Protein AF-A0A7T4ULA8-F1 (afdb_monomer_lite)

Secondary structure (DSSP, 8-state):
--------TTHHHHHHHHHHHT-TTTTT---GGGHHHHHHHHHHHHHHHHHHHHHHHHTT-HHHHHHHHHHHHTT-TT-HHHHHHHHHHHHHTT-HHHHHHHHHHHHHHHHHHHSS--SS-GGGT-

Structure (mmCIF, N/CA/C/O backbone):
data_AF-A0A7T4ULA8-F1
#
_entry.id   AF-A0A7T4ULA8-F1
#
loop_
_atom_site.group_PDB
_atom_site.id
_atom_site.type_symbol
_atom_site.label_atom_id
_atom_site.label_alt_id
_atom_site.label_comp_id
_atom_site.label_asym_id
_atom_site.label_entity_id
_atom_site.label_seq_id
_atom_site.pdbx_PDB_ins_code
_atom_site.Cartn_x
_atom_site.Cartn_y
_atom_site.Cartn_z
_atom_site.occupancy
_atom_site.B_iso_or_equiv
_atom_site.auth_seq_id
_atom_site.auth_comp_id
_atom_site.auth_asym_id
_atom_site.auth_atom_id
_atom_site.pdbx_PDB_model_num
ATOM 1 N N . MET A 1 1 ? -13.744 21.512 -30.722 1.00 35.97 1 MET A N 1
ATOM 2 C CA . MET A 1 1 ? -14.682 20.540 -30.125 1.00 35.97 1 MET A CA 1
ATOM 3 C C . MET A 1 1 ? -14.238 20.313 -28.686 1.00 35.97 1 MET A C 1
ATOM 5 O O . MET A 1 1 ? -13.190 19.722 -28.477 1.00 35.97 1 MET A O 1
ATOM 9 N N . LYS A 1 2 ? -14.925 20.925 -27.712 1.00 33.03 2 LYS A N 1
ATOM 10 C CA . LYS A 1 2 ? -14.598 20.800 -26.282 1.00 33.03 2 LYS A CA 1
ATOM 11 C C . LYS A 1 2 ? -15.201 19.495 -25.763 1.00 33.03 2 LYS A C 1
ATOM 13 O O . LYS A 1 2 ? -16.412 19.415 -25.607 1.00 33.03 2 LYS A O 1
ATOM 18 N N . LEU A 1 3 ? -14.361 18.496 -25.511 1.00 35.19 3 LEU A N 1
ATOM 19 C CA . LEU A 1 3 ? -14.711 17.310 -24.727 1.00 35.19 3 LEU A CA 1
ATOM 20 C C . LEU A 1 3 ? -14.350 17.590 -23.265 1.00 35.19 3 LEU A C 1
ATOM 22 O O . LEU A 1 3 ? -13.376 17.082 -22.732 1.00 35.19 3 LEU A O 1
ATOM 26 N N . THR A 1 4 ? -15.107 18.483 -22.640 1.00 46.16 4 THR A N 1
ATOM 27 C CA . THR A 1 4 ? -15.105 18.656 -21.182 1.00 46.16 4 THR A CA 1
ATOM 28 C C . THR A 1 4 ? -16.553 18.575 -20.732 1.00 46.16 4 THR A C 1
ATOM 30 O O . THR A 1 4 ? -17.158 19.574 -20.348 1.00 46.16 4 THR A O 1
ATOM 33 N N . SER A 1 5 ? -17.153 17.402 -20.912 1.00 43.00 5 SER A N 1
ATOM 34 C CA . SER A 1 5 ? -18.435 17.073 -20.300 1.00 43.00 5 SER A CA 1
ATOM 35 C C . SER A 1 5 ? -18.149 16.473 -18.934 1.00 43.00 5 SER A C 1
ATOM 37 O O . SER A 1 5 ? -17.436 15.475 -18.842 1.00 43.00 5 SER A O 1
ATOM 39 N N . SER A 1 6 ? -18.677 17.136 -17.906 1.00 48.69 6 SER A N 1
ATOM 40 C CA . SER A 1 6 ? -18.661 16.735 -16.505 1.00 48.69 6 SER A CA 1
ATOM 41 C C . SER A 1 6 ? -18.778 15.228 -16.336 1.00 48.69 6 SER A C 1
ATOM 43 O O . SER A 1 6 ? -19.806 14.633 -16.647 1.00 48.69 6 SER A O 1
ATOM 45 N N . ILE A 1 7 ? -17.711 14.640 -15.819 1.00 45.50 7 ILE A N 1
ATOM 46 C CA . ILE A 1 7 ? -17.710 13.294 -15.282 1.00 45.50 7 ILE A CA 1
ATOM 47 C C . ILE A 1 7 ? -17.998 13.446 -13.791 1.00 45.50 7 ILE A C 1
ATOM 49 O O . ILE A 1 7 ? -17.256 14.133 -13.086 1.00 45.50 7 ILE A O 1
ATOM 53 N N . ASN A 1 8 ? -19.082 12.839 -13.311 1.00 49.88 8 ASN A N 1
ATOM 54 C CA . ASN A 1 8 ? -19.262 12.629 -11.881 1.00 49.88 8 ASN A CA 1
ATOM 55 C C . ASN A 1 8 ? -18.071 11.799 -11.390 1.00 49.88 8 ASN A C 1
ATOM 57 O O . ASN A 1 8 ? -17.899 10.644 -11.771 1.00 49.88 8 ASN A O 1
ATOM 61 N N . ASN A 1 9 ? -17.215 12.432 -10.591 1.00 60.94 9 ASN A N 1
ATOM 62 C CA . ASN A 1 9 ? -15.872 11.947 -10.270 1.00 60.94 9 ASN A CA 1
ATOM 63 C C . ASN A 1 9 ? -15.869 10.613 -9.493 1.00 60.94 9 ASN A C 1
ATOM 65 O O . ASN A 1 9 ? -14.843 9.954 -9.416 1.00 60.94 9 ASN A O 1
ATOM 69 N N . THR A 1 10 ? -17.003 10.215 -8.912 1.00 53.91 10 THR A N 1
ATOM 70 C CA . THR A 1 10 ? -17.162 8.9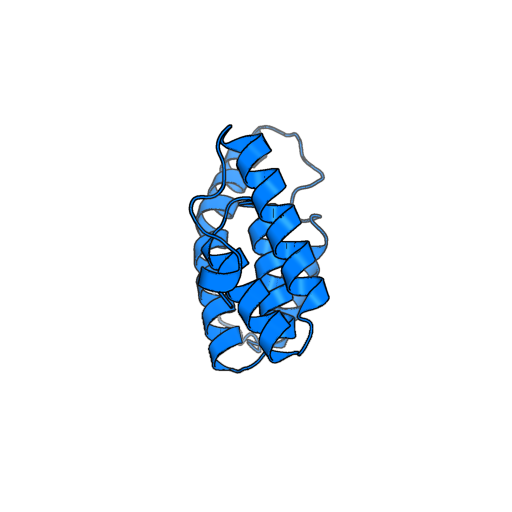99 -8.100 1.00 53.91 10 THR A CA 1
ATOM 71 C C . THR A 1 10 ? -17.625 7.782 -8.904 1.00 53.91 10 THR A C 1
ATOM 73 O O . THR A 1 10 ? -17.002 6.733 -8.795 1.00 53.91 10 THR A O 1
ATOM 76 N N . GLU A 1 11 ? -18.644 7.907 -9.765 1.00 55.12 11 GLU A N 1
ATOM 77 C CA . GLU A 1 11 ? -19.140 6.775 -10.580 1.00 55.12 11 GLU A CA 1
ATOM 78 C C . GLU A 1 11 ? -18.067 6.266 -11.553 1.00 55.12 11 GLU A C 1
ATOM 80 O O . GLU A 1 11 ? -17.834 5.063 -11.662 1.00 55.12 11 GLU A O 1
ATOM 85 N N . ASN A 1 12 ? -17.323 7.183 -12.178 1.00 62.97 12 ASN A N 1
ATOM 86 C CA . ASN A 1 12 ? -16.225 6.813 -13.070 1.00 62.97 12 ASN A CA 1
ATOM 87 C C . ASN A 1 12 ? -15.028 6.203 -12.327 1.00 62.97 12 ASN A C 1
ATOM 89 O O . ASN A 1 12 ? -14.241 5.477 -12.935 1.00 62.97 12 ASN A O 1
ATOM 93 N N . ARG A 1 13 ? -14.874 6.490 -11.029 1.00 63.44 13 ARG A N 1
ATOM 94 C CA . ARG A 1 13 ? -13.796 5.926 -10.212 1.00 63.44 13 ARG A CA 1
ATOM 95 C C . ARG A 1 13 ? -14.067 4.464 -9.893 1.00 63.44 13 ARG A C 1
ATOM 97 O O . ARG A 1 13 ? -13.182 3.631 -10.066 1.00 63.44 13 ARG A O 1
ATOM 104 N N . ASP A 1 14 ? -15.287 4.149 -9.479 1.00 65.25 14 ASP A N 1
ATOM 105 C CA . ASP A 1 14 ? -15.663 2.786 -9.112 1.00 65.25 14 ASP A CA 1
ATOM 106 C C . ASP A 1 14 ? -15.692 1.876 -10.348 1.00 65.25 14 ASP A C 1
ATOM 108 O O . ASP A 1 14 ? -15.191 0.751 -10.296 1.00 65.25 14 ASP A O 1
ATOM 112 N N . GLU A 1 15 ? -16.161 2.377 -11.499 1.00 67.12 15 GLU A N 1
ATOM 113 C CA . GLU A 1 15 ? -16.035 1.665 -12.777 1.00 67.12 15 GLU A CA 1
ATOM 114 C C . GLU A 1 15 ? -14.574 1.417 -13.165 1.00 67.12 15 GLU A C 1
ATOM 116 O O . GLU A 1 15 ? -14.234 0.306 -13.579 1.00 67.12 15 GLU A O 1
ATOM 121 N N . LEU A 1 16 ? -13.694 2.410 -12.999 1.00 67.38 16 LEU A N 1
ATOM 122 C CA . LEU A 1 16 ? -12.268 2.261 -13.284 1.00 67.38 16 LEU A CA 1
ATOM 123 C C . LEU A 1 16 ? -11.618 1.221 -12.361 1.00 67.38 16 LEU A C 1
ATOM 125 O O . LEU A 1 16 ? -10.905 0.341 -12.843 1.00 67.38 16 LEU A O 1
ATOM 129 N N . ILE A 1 17 ? -11.910 1.256 -11.059 1.00 63.09 17 ILE A N 1
ATOM 130 C CA . ILE A 1 17 ? -11.431 0.263 -10.088 1.00 63.09 17 ILE A CA 1
ATOM 131 C C . ILE A 1 17 ? -11.945 -1.133 -10.462 1.00 63.09 17 ILE A C 1
ATOM 133 O O . ILE A 1 17 ? -11.172 -2.093 -10.503 1.00 63.09 17 ILE A O 1
ATOM 137 N N . HIS A 1 18 ? -13.227 -1.267 -10.805 1.00 65.56 18 HIS A N 1
ATOM 138 C CA . HIS A 1 18 ? -13.802 -2.535 -11.253 1.00 65.56 18 HIS A CA 1
ATOM 139 C C . HIS A 1 18 ? -13.170 -3.059 -12.551 1.00 65.56 18 HIS A C 1
ATOM 141 O O . HIS A 1 18 ? -12.978 -4.271 -12.695 1.00 65.56 18 HIS A O 1
ATOM 147 N N . LEU A 1 19 ? -12.829 -2.173 -13.488 1.00 65.50 19 LEU A N 1
ATOM 148 C CA . LEU A 1 19 ? -12.162 -2.516 -14.742 1.00 65.50 19 LEU A CA 1
ATOM 149 C C . LEU A 1 19 ? -10.725 -2.998 -14.497 1.00 65.50 19 LEU A C 1
ATOM 151 O O . LEU A 1 19 ? -10.322 -4.031 -15.039 1.00 65.50 19 LEU A O 1
ATOM 155 N N . LEU A 1 20 ? -9.979 -2.285 -13.650 1.00 65.44 20 LEU A N 1
ATOM 156 C CA . LEU A 1 20 ? -8.598 -2.607 -13.296 1.00 65.44 20 LEU A CA 1
ATOM 157 C C . LEU A 1 20 ? -8.508 -3.925 -12.509 1.00 65.44 20 LEU A C 1
ATOM 159 O O . LEU A 1 20 ? -7.698 -4.782 -12.860 1.00 65.44 20 LEU A O 1
ATOM 163 N N . ARG A 1 21 ? -9.416 -4.169 -11.548 1.00 60.62 21 ARG A N 1
ATOM 164 C CA . ARG A 1 21 ? -9.497 -5.441 -10.794 1.00 60.62 21 ARG A CA 1
ATOM 165 C C . ARG A 1 21 ? -9.705 -6.668 -11.676 1.00 60.62 21 ARG A C 1
ATOM 167 O O . ARG A 1 21 ? -9.341 -7.775 -11.294 1.00 60.62 21 ARG A O 1
ATOM 174 N N . ARG A 1 22 ? -10.306 -6.508 -12.857 1.00 57.44 22 ARG A N 1
ATOM 175 C CA . ARG A 1 22 ? -10.512 -7.623 -13.789 1.00 57.44 22 ARG A CA 1
ATOM 176 C C . ARG A 1 22 ? -9.237 -8.038 -14.522 1.00 57.44 22 ARG A C 1
ATOM 178 O O . ARG A 1 22 ? -9.290 -9.049 -15.214 1.00 57.44 22 ARG A O 1
ATOM 185 N N . GLY A 1 23 ? -8.148 -7.261 -14.470 1.00 48.25 23 GLY A N 1
ATOM 186 C CA . GLY A 1 23 ? -6.908 -7.514 -15.225 1.00 48.25 23 GLY A CA 1
ATOM 187 C C . GLY A 1 23 ? -7.076 -7.492 -16.756 1.00 48.25 23 GLY A C 1
ATOM 188 O O . GLY A 1 23 ? -6.116 -7.635 -17.509 1.00 48.25 23 GLY A O 1
ATOM 189 N N . LYS A 1 24 ? -8.303 -7.286 -17.250 1.00 45.09 24 LYS A N 1
ATOM 190 C CA . LYS A 1 24 ? -8.691 -7.445 -18.657 1.00 45.09 24 LYS A CA 1
ATOM 191 C C . LYS A 1 24 ? -8.341 -6.261 -19.543 1.00 45.09 24 LYS A C 1
ATOM 193 O O . LYS A 1 24 ? -8.575 -6.343 -20.743 1.00 45.09 24 LYS A O 1
ATOM 198 N N . PHE A 1 25 ? -7.772 -5.192 -18.992 1.00 52.06 25 PHE A N 1
ATOM 199 C CA . PHE A 1 25 ? -7.339 -4.070 -19.819 1.00 52.06 25 PHE A CA 1
ATOM 200 C C . PHE A 1 25 ? -6.194 -4.474 -20.766 1.00 52.06 25 PHE A C 1
ATOM 202 O O . PHE A 1 25 ? -6.069 -3.898 -21.839 1.00 52.06 25 PHE A O 1
ATOM 209 N N . LEU A 1 26 ? -5.398 -5.499 -20.407 1.00 48.31 26 LEU A N 1
ATOM 210 C CA . LEU A 1 26 ? -4.196 -5.894 -21.162 1.00 48.31 26 LEU A CA 1
ATOM 211 C C . LEU A 1 26 ? -3.938 -7.412 -21.267 1.00 48.31 26 LEU A C 1
ATOM 213 O O . LEU A 1 26 ? -2.971 -7.820 -21.903 1.00 48.31 26 LEU A O 1
ATOM 217 N N . GLN A 1 27 ? -4.783 -8.278 -20.697 1.00 45.16 27 GLN A N 1
ATOM 218 C CA . GLN A 1 27 ? -4.562 -9.740 -20.694 1.00 45.16 27 GLN A CA 1
ATOM 219 C C . GLN A 1 27 ? -4.763 -10.451 -22.054 1.00 45.16 27 GLN A C 1
ATOM 221 O O . GLN A 1 27 ? -4.738 -11.677 -22.109 1.00 45.16 27 GLN A O 1
ATOM 226 N N . GLY A 1 28 ? -4.969 -9.724 -23.157 1.00 44.09 28 GLY A N 1
ATOM 227 C CA . GLY A 1 28 ? -5.358 -10.317 -24.444 1.00 44.09 28 GLY A CA 1
ATOM 228 C C . GLY A 1 28 ? -4.407 -10.111 -25.621 1.00 44.09 28 GLY A C 1
ATOM 229 O O . GLY A 1 28 ? -4.612 -10.734 -26.660 1.00 44.09 28 GLY A O 1
ATOM 230 N N . THR A 1 29 ? -3.390 -9.259 -25.518 1.00 48.78 29 THR A N 1
ATOM 231 C CA . THR A 1 29 ? -2.584 -8.884 -26.688 1.00 48.78 29 THR A CA 1
ATOM 232 C C . THR A 1 29 ? -1.098 -9.021 -26.402 1.00 48.78 29 THR A C 1
ATOM 234 O O . THR A 1 29 ? -0.424 -8.036 -26.130 1.00 48.78 29 THR A O 1
ATOM 237 N N . ASN A 1 30 ? -0.568 -10.238 -26.564 1.00 49.44 30 ASN A N 1
ATOM 238 C CA . ASN A 1 30 ? 0.865 -10.481 -26.804 1.00 49.44 30 ASN A CA 1
ATOM 239 C C . ASN A 1 30 ? 1.261 -9.985 -28.211 1.00 49.44 30 ASN A C 1
ATOM 241 O O . ASN A 1 30 ? 1.840 -10.721 -29.008 1.00 49.44 30 ASN A O 1
ATOM 245 N N . GLN A 1 31 ? 0.844 -8.772 -28.572 1.00 54.75 31 GLN A N 1
ATOM 246 C CA . GLN A 1 31 ? 1.212 -8.146 -29.829 1.00 54.75 31 GLN A CA 1
ATOM 247 C C . GLN A 1 31 ? 2.228 -7.047 -29.512 1.00 54.75 31 GLN A C 1
ATOM 249 O O . GLN A 1 31 ? 1.853 -6.082 -28.845 1.00 54.75 31 GLN A O 1
ATOM 254 N N . PRO A 1 32 ? 3.464 -7.143 -30.035 1.00 58.44 32 PRO A N 1
ATOM 255 C CA . PRO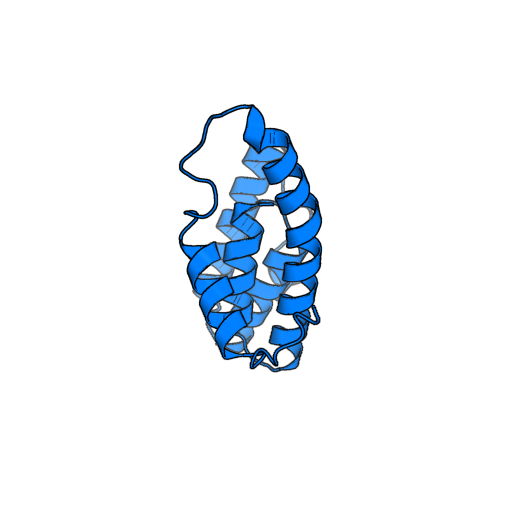 A 1 32 ? 4.544 -6.197 -29.742 1.00 58.44 32 PRO A CA 1
ATOM 256 C C . PRO A 1 32 ? 4.205 -4.722 -29.995 1.00 58.44 32 PRO A C 1
ATOM 258 O O . PRO A 1 32 ? 4.819 -3.823 -29.434 1.00 58.44 32 PRO A O 1
ATOM 261 N N . ILE A 1 33 ? 3.202 -4.456 -30.837 1.00 54.03 33 ILE A N 1
ATOM 262 C CA . ILE A 1 33 ? 2.710 -3.107 -31.134 1.00 54.03 33 ILE A CA 1
ATOM 263 C C . ILE A 1 33 ? 2.070 -2.404 -29.927 1.00 54.03 33 ILE A C 1
ATOM 265 O O . ILE A 1 33 ? 2.008 -1.179 -29.911 1.00 54.03 33 ILE A O 1
ATOM 269 N N . PHE A 1 34 ? 1.613 -3.151 -28.918 1.00 56.22 34 PHE A N 1
ATOM 270 C CA . PHE A 1 34 ? 1.028 -2.583 -27.702 1.00 56.22 34 PHE A CA 1
ATOM 271 C C . PHE A 1 34 ? 2.008 -2.521 -26.531 1.00 56.22 34 PHE A C 1
ATOM 273 O O . PHE A 1 34 ? 1.663 -1.928 -25.511 1.00 56.22 34 PHE A O 1
ATOM 280 N N . ASP A 1 35 ? 3.218 -3.072 -26.662 1.00 59.00 35 ASP A N 1
ATOM 281 C CA . ASP A 1 35 ? 4.195 -3.119 -25.569 1.00 59.00 35 ASP A CA 1
ATOM 282 C C . ASP A 1 35 ? 4.608 -1.710 -25.123 1.00 59.00 35 ASP A C 1
ATOM 284 O O . ASP A 1 35 ? 4.678 -1.439 -23.927 1.00 59.00 35 ASP A O 1
ATOM 288 N N . SER A 1 36 ? 4.793 -0.773 -26.062 1.00 62.19 36 SER A N 1
ATOM 289 C CA . SER A 1 36 ? 5.107 0.624 -25.729 1.00 62.19 36 SER A CA 1
ATOM 290 C C . SER A 1 36 ? 3.938 1.329 -25.040 1.00 62.19 36 SER A C 1
ATOM 292 O O . SER A 1 36 ? 4.136 2.037 -24.062 1.00 62.19 36 SER A O 1
ATOM 294 N N . THR A 1 37 ? 2.704 1.095 -25.495 1.00 60.03 37 THR A N 1
ATOM 295 C CA . THR A 1 37 ? 1.501 1.682 -24.883 1.00 60.03 37 THR A CA 1
ATOM 296 C C . THR A 1 37 ? 1.221 1.097 -23.500 1.00 60.03 37 THR A C 1
ATOM 298 O O . THR A 1 37 ? 0.781 1.817 -22.608 1.00 60.03 37 THR A O 1
ATOM 301 N N . LYS A 1 38 ? 1.498 -0.194 -23.303 1.00 64.19 38 LYS A N 1
ATOM 302 C CA . LYS A 1 38 ? 1.417 -0.869 -22.009 1.00 64.19 38 LYS A CA 1
ATOM 303 C C . LYS A 1 38 ? 2.464 -0.322 -21.042 1.00 64.19 38 LYS A C 1
ATOM 305 O O . LYS A 1 38 ? 2.096 0.067 -19.942 1.00 64.19 38 LYS A O 1
ATOM 310 N N . ALA A 1 39 ? 3.716 -0.199 -21.479 1.00 66.88 39 ALA A N 1
ATOM 311 C CA . ALA A 1 39 ? 4.782 0.390 -20.675 1.00 66.88 39 ALA A CA 1
ATOM 312 C C . ALA A 1 39 ? 4.490 1.858 -20.309 1.00 66.88 39 ALA A C 1
ATOM 314 O O . ALA A 1 39 ? 4.695 2.266 -19.166 1.00 66.88 39 ALA A O 1
ATOM 315 N N . ASP A 1 40 ? 3.957 2.648 -21.246 1.00 68.06 40 ASP A N 1
ATOM 316 C CA . ASP A 1 40 ? 3.541 4.028 -20.983 1.00 68.06 40 ASP A CA 1
ATOM 317 C C . ASP A 1 40 ? 2.365 4.090 -19.999 1.00 68.06 40 ASP A C 1
ATOM 319 O O . ASP A 1 40 ? 2.340 4.951 -19.119 1.00 68.06 40 ASP A O 1
ATOM 323 N N . LEU A 1 41 ? 1.393 3.180 -20.108 1.00 69.00 41 LEU A N 1
ATOM 324 C CA . LEU A 1 41 ? 0.277 3.101 -19.169 1.00 69.00 41 LEU A CA 1
ATOM 325 C C . LEU A 1 41 ? 0.761 2.714 -17.769 1.00 69.00 41 LEU A C 1
ATOM 327 O O . LEU A 1 41 ? 0.437 3.411 -16.815 1.00 69.00 41 LEU A O 1
ATOM 331 N N . GLU A 1 42 ? 1.567 1.660 -17.650 1.00 68.12 42 GLU A N 1
ATOM 332 C CA . GLU A 1 42 ? 2.143 1.179 -16.387 1.00 68.12 42 GLU A CA 1
ATOM 333 C C . GLU A 1 42 ? 2.965 2.275 -15.695 1.00 68.12 42 GLU A C 1
ATOM 335 O O . GLU A 1 42 ? 2.782 2.543 -14.507 1.00 68.12 42 GLU A O 1
ATOM 340 N N . LYS A 1 43 ? 3.789 3.002 -16.459 1.00 72.19 43 LYS A N 1
ATOM 341 C CA . LYS A 1 43 ? 4.602 4.112 -15.947 1.00 72.19 43 LYS A CA 1
ATOM 342 C C . LYS A 1 43 ? 3.767 5.271 -15.396 1.00 72.19 43 LYS A C 1
ATOM 344 O O . LYS A 1 43 ? 4.187 5.927 -14.445 1.00 72.19 43 LYS A O 1
ATOM 349 N N . ASN A 1 44 ? 2.614 5.553 -16.000 1.00 77.50 44 ASN A N 1
ATOM 350 C CA . ASN A 1 44 ? 1.788 6.703 -15.631 1.00 77.50 44 ASN A CA 1
ATOM 351 C C . ASN A 1 44 ? 0.681 6.357 -14.625 1.00 77.50 44 ASN A C 1
ATOM 353 O O . ASN A 1 44 ? 0.252 7.236 -13.877 1.00 77.50 44 ASN A O 1
ATOM 357 N N . ILE A 1 45 ? 0.208 5.108 -14.587 1.00 81.75 45 ILE A N 1
ATOM 358 C CA . ILE A 1 45 ? -0.949 4.726 -13.772 1.00 81.75 45 ILE A CA 1
ATOM 359 C C . ILE A 1 45 ? -0.582 4.496 -12.309 1.00 81.75 45 ILE A C 1
ATOM 361 O O . ILE A 1 45 ? -1.336 4.916 -11.435 1.00 81.75 45 ILE A O 1
ATOM 365 N N . THR A 1 46 ? 0.590 3.923 -12.016 1.00 84.38 46 THR A N 1
ATOM 366 C CA . THR A 1 46 ? 1.010 3.654 -10.633 1.00 84.38 46 THR A CA 1
ATOM 367 C C . THR A 1 46 ? 1.082 4.931 -9.782 1.00 84.38 46 THR A C 1
ATOM 369 O O . THR A 1 46 ? 0.462 4.947 -8.720 1.00 84.38 46 THR A O 1
ATOM 372 N N . PRO A 1 47 ? 1.704 6.049 -10.221 1.00 89.06 47 PRO A N 1
ATOM 373 C CA . PRO A 1 47 ? 1.697 7.296 -9.443 1.00 89.06 47 PRO A CA 1
ATOM 374 C C . PRO A 1 47 ? 0.291 7.864 -9.180 1.00 89.06 47 PRO A C 1
ATOM 376 O O . PRO A 1 47 ? 0.033 8.432 -8.115 1.00 89.06 47 PRO A O 1
ATOM 379 N N . LEU A 1 48 ? -0.631 7.701 -10.135 1.00 89.88 48 LEU A N 1
ATOM 380 C CA . LEU A 1 48 ? -2.021 8.142 -9.989 1.00 89.88 48 LEU A CA 1
ATOM 381 C C . LEU A 1 48 ? -2.772 7.280 -8.969 1.00 89.88 48 LEU A C 1
ATOM 383 O O . LEU A 1 48 ? -3.438 7.818 -8.088 1.00 89.88 48 LEU A O 1
ATOM 387 N N . LEU A 1 49 ? -2.614 5.957 -9.042 1.00 92.06 49 LEU A N 1
ATOM 388 C CA . LEU A 1 49 ? -3.205 5.021 -8.085 1.00 92.06 49 LEU A CA 1
ATOM 389 C C . LEU A 1 49 ? -2.657 5.236 -6.670 1.00 92.06 49 LEU A C 1
ATOM 391 O O . LEU A 1 49 ? -3.420 5.201 -5.708 1.00 92.06 49 LEU A O 1
ATOM 395 N N . ILE A 1 50 ? -1.359 5.531 -6.548 1.00 94.00 50 ILE A N 1
ATOM 396 C CA . ILE A 1 50 ? -0.726 5.888 -5.273 1.00 94.00 50 ILE A CA 1
ATOM 397 C C . ILE A 1 50 ? -1.322 7.184 -4.706 1.00 94.00 50 ILE A 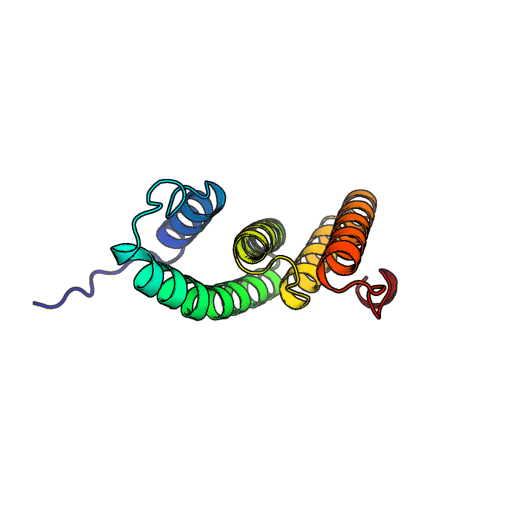C 1
ATOM 399 O O . ILE A 1 50 ? -1.593 7.283 -3.514 1.00 94.00 50 ILE A O 1
ATOM 403 N N . THR A 1 51 ? -1.593 8.179 -5.549 1.00 95.62 51 THR A N 1
ATOM 404 C CA . THR A 1 51 ? -2.269 9.401 -5.092 1.00 95.62 51 THR A CA 1
ATOM 405 C C . THR A 1 51 ? -3.690 9.100 -4.600 1.00 95.62 51 THR A C 1
ATOM 407 O O . THR A 1 51 ? -4.096 9.595 -3.549 1.00 95.62 51 THR A O 1
ATOM 410 N N . GLU A 1 52 ? -4.439 8.263 -5.321 1.00 95.56 52 GLU A N 1
ATOM 411 C CA . GLU A 1 52 ? -5.816 7.919 -4.954 1.00 95.56 52 GLU A CA 1
ATOM 412 C C . GLU A 1 52 ? -5.888 7.096 -3.659 1.00 95.56 52 GLU A C 1
ATOM 414 O O . GLU A 1 52 ? -6.767 7.346 -2.834 1.00 95.56 52 GLU A O 1
ATOM 419 N N . ILE A 1 53 ? -4.955 6.165 -3.417 1.00 97.69 53 ILE A N 1
ATOM 420 C CA . ILE A 1 53 ? -4.951 5.385 -2.169 1.00 97.69 53 ILE A CA 1
ATOM 421 C C . ILE A 1 53 ? -4.694 6.276 -0.945 1.00 97.69 53 ILE A C 1
ATOM 423 O O . ILE A 1 53 ? -5.368 6.104 0.070 1.00 97.69 53 ILE A O 1
ATOM 427 N N . TYR A 1 54 ? -3.818 7.286 -1.038 1.00 97.56 54 TYR A N 1
ATOM 428 C CA . TYR A 1 54 ? -3.643 8.263 0.046 1.00 97.56 54 TYR A CA 1
ATOM 429 C C . TYR A 1 54 ? -4.922 9.070 0.297 1.00 97.56 54 TYR A C 1
ATOM 431 O O . TYR A 1 54 ? -5.358 9.182 1.442 1.00 97.56 54 TYR A O 1
ATOM 439 N N . GLN A 1 55 ? -5.580 9.563 -0.757 1.00 97.50 55 GLN A N 1
ATOM 440 C CA . GLN A 1 55 ? -6.850 10.287 -0.618 1.00 97.50 55 GLN A CA 1
ATOM 441 C C . GLN A 1 55 ? -7.964 9.413 -0.030 1.00 97.50 55 GLN A C 1
ATOM 443 O O . GLN A 1 55 ? -8.799 9.888 0.741 1.00 97.50 55 GLN A O 1
ATOM 448 N N . SER A 1 56 ? -8.000 8.135 -0.400 1.00 97.25 56 SER A N 1
ATOM 449 C CA . SER A 1 56 ? -8.934 7.154 0.143 1.00 97.25 56 SER A CA 1
ATOM 450 C C . SER A 1 56 ? -8.708 6.941 1.643 1.00 97.25 56 SER A C 1
ATOM 452 O O . SER A 1 56 ? -9.659 6.963 2.429 1.00 97.25 56 SER A O 1
ATOM 454 N N . MET A 1 57 ? -7.444 6.828 2.064 1.00 98.00 57 MET A N 1
ATOM 455 C CA . MET A 1 57 ? -7.068 6.729 3.475 1.00 98.00 57 MET A CA 1
ATOM 456 C C . MET A 1 57 ? -7.458 7.976 4.277 1.00 98.00 57 MET A C 1
ATOM 458 O O . MET A 1 57 ? -8.032 7.835 5.356 1.00 98.00 57 MET A O 1
ATOM 462 N N . GLU A 1 58 ? -7.223 9.180 3.747 1.00 98.00 58 GLU A N 1
ATOM 463 C CA . GLU A 1 58 ? -7.638 10.446 4.377 1.00 98.00 58 GLU A CA 1
ATOM 464 C C . GLU A 1 58 ? -9.158 10.543 4.563 1.00 98.00 58 GLU A C 1
ATOM 466 O O . GLU A 1 58 ? -9.638 11.094 5.552 1.00 98.00 58 GLU A O 1
ATOM 471 N N . LYS A 1 59 ? -9.930 9.976 3.630 1.00 97.75 59 LYS A N 1
ATOM 472 C CA . LYS A 1 59 ? -11.399 9.923 3.687 1.00 97.75 59 LYS A CA 1
ATOM 473 C C . LYS A 1 59 ? -11.933 8.767 4.540 1.00 97.75 59 LYS A C 1
ATOM 475 O O . LYS A 1 59 ? -13.148 8.589 4.604 1.00 97.75 59 LYS A O 1
ATOM 480 N N . HIS A 1 60 ? -11.063 7.973 5.168 1.00 97.75 60 HIS A N 1
ATOM 481 C CA . HIS A 1 60 ? -11.420 6.747 5.891 1.00 97.75 60 HIS A CA 1
ATOM 482 C C . HIS A 1 60 ? -12.153 5.700 5.026 1.00 97.75 60 HIS A C 1
ATOM 484 O O . HIS A 1 60 ? -12.864 4.836 5.543 1.00 97.75 60 HIS A O 1
ATOM 490 N N . ALA A 1 61 ? -11.969 5.742 3.704 1.00 97.81 61 ALA A N 1
ATOM 491 C CA . ALA A 1 61 ? -12.537 4.788 2.756 1.00 97.81 61 ALA A CA 1
ATOM 492 C C . ALA A 1 61 ? -11.668 3.515 2.686 1.00 97.81 61 ALA A C 1
ATOM 494 O O . ALA A 1 61 ? -11.093 3.164 1.663 1.00 97.81 61 ALA A O 1
ATOM 495 N N . TYR A 1 62 ? -11.535 2.810 3.810 1.00 98.31 62 TYR A N 1
ATOM 496 C CA . TYR A 1 62 ? -10.545 1.736 3.969 1.00 98.31 62 TYR A CA 1
ATOM 497 C C . TYR A 1 62 ? -10.706 0.569 2.986 1.00 98.31 62 TYR A C 1
ATOM 499 O O . TYR A 1 62 ? -9.710 0.042 2.498 1.00 98.31 62 TYR A O 1
ATOM 507 N N . ASN A 1 63 ? -11.942 0.188 2.650 1.00 97.56 63 ASN A N 1
ATOM 508 C CA . ASN A 1 63 ? -12.186 -0.855 1.647 1.00 97.56 63 ASN A CA 1
ATOM 509 C C . ASN A 1 63 ? -11.685 -0.443 0.254 1.00 97.56 63 ASN A C 1
ATOM 511 O O . ASN A 1 63 ? -11.123 -1.272 -0.462 1.00 97.56 63 ASN A O 1
ATOM 515 N N . ASP A 1 64 ? -11.844 0.832 -0.107 1.00 95.94 64 ASP A N 1
ATOM 516 C CA . ASP A 1 64 ? -11.345 1.367 -1.374 1.00 95.94 64 ASP A CA 1
ATOM 517 C C . ASP A 1 64 ? -9.815 1.392 -1.367 1.00 95.94 64 ASP A C 1
ATOM 519 O O . ASP A 1 64 ? -9.192 1.016 -2.356 1.00 95.94 64 ASP A O 1
ATOM 523 N N . SER A 1 65 ? -9.199 1.749 -0.234 1.00 98.31 65 SER A N 1
ATOM 524 C CA . SER A 1 65 ? -7.741 1.732 -0.088 1.00 98.31 65 SER A CA 1
ATOM 525 C C . SER A 1 65 ? -7.162 0.330 -0.294 1.00 98.31 65 SER A C 1
ATOM 527 O O . SER A 1 65 ? -6.183 0.175 -1.018 1.00 98.31 65 SER A O 1
ATOM 529 N N . ILE A 1 66 ? -7.796 -0.699 0.280 1.00 98.31 66 ILE A N 1
ATOM 530 C CA . ILE A 1 66 ? -7.405 -2.101 0.065 1.00 98.31 66 ILE A CA 1
ATOM 531 C C . ILE A 1 66 ? -7.546 -2.468 -1.418 1.00 98.31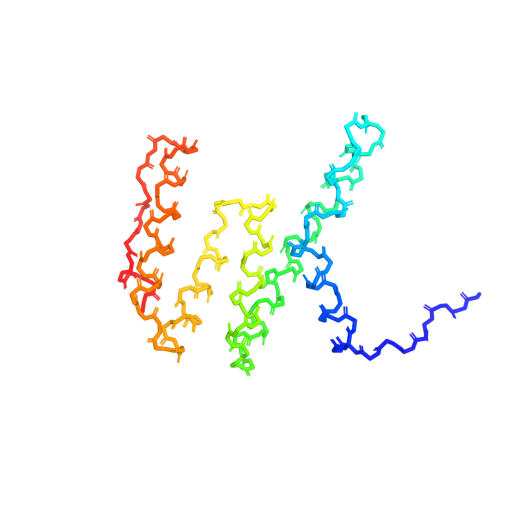 66 ILE A C 1
ATOM 533 O O . ILE A 1 66 ? -6.613 -3.001 -2.012 1.00 98.31 66 ILE A O 1
ATOM 537 N N . ALA A 1 67 ? -8.675 -2.133 -2.051 1.00 95.81 67 ALA A N 1
ATOM 538 C CA . ALA A 1 67 ? -8.897 -2.438 -3.465 1.00 95.81 67 ALA A CA 1
ATOM 539 C C . ALA A 1 67 ? -7.894 -1.731 -4.396 1.00 95.81 67 ALA A C 1
ATOM 541 O O . ALA A 1 67 ? -7.464 -2.309 -5.394 1.00 95.81 67 ALA A O 1
ATOM 542 N N . LEU A 1 68 ? -7.505 -0.494 -4.081 1.00 95.56 68 LEU A N 1
ATOM 543 C CA . LEU A 1 68 ? -6.493 0.253 -4.829 1.00 95.56 68 LEU A CA 1
ATOM 544 C C . LEU A 1 68 ? -5.100 -0.364 -4.668 1.00 95.56 68 LEU A C 1
ATOM 546 O O . LEU A 1 68 ? -4.386 -0.476 -5.662 1.00 95.56 68 LEU A O 1
ATOM 550 N N . ALA A 1 69 ? -4.735 -0.816 -3.463 1.00 97.38 69 ALA A N 1
ATOM 551 C CA . ALA A 1 69 ? -3.483 -1.540 -3.240 1.00 97.38 69 ALA A CA 1
ATOM 552 C C . ALA A 1 69 ? -3.434 -2.837 -4.062 1.00 97.38 69 ALA A C 1
ATOM 554 O O . ALA A 1 69 ? -2.462 -3.067 -4.777 1.00 97.38 69 ALA A O 1
ATOM 555 N N . GLU A 1 70 ? -4.518 -3.625 -4.053 1.00 95.12 70 GLU A N 1
ATOM 556 C CA . GLU A 1 70 ? -4.643 -4.840 -4.873 1.00 95.12 70 GLU A CA 1
ATOM 557 C C . GLU A 1 70 ? -4.429 -4.555 -6.366 1.00 95.12 70 GLU A C 1
ATOM 559 O O . GLU A 1 70 ? -3.797 -5.349 -7.058 1.00 95.12 70 GLU A O 1
ATOM 564 N N . VAL A 1 71 ? -4.927 -3.419 -6.866 1.00 90.81 71 VAL A N 1
ATOM 565 C CA . VAL A 1 71 ? -4.710 -2.996 -8.255 1.00 90.81 71 VAL A CA 1
ATOM 566 C C . VAL A 1 71 ? -3.259 -2.584 -8.501 1.00 90.81 71 VAL A C 1
ATOM 568 O O . VAL A 1 71 ? -2.708 -2.955 -9.534 1.00 90.81 71 VAL A O 1
ATOM 571 N N . ILE A 1 72 ? -2.626 -1.851 -7.581 1.00 93.38 72 ILE A N 1
ATOM 572 C CA . ILE A 1 72 ? -1.215 -1.454 -7.711 1.00 93.38 72 ILE A CA 1
ATOM 573 C C . ILE A 1 72 ? -0.318 -2.693 -7.805 1.00 93.38 72 ILE A C 1
ATOM 575 O O . ILE A 1 72 ? 0.547 -2.736 -8.677 1.00 93.38 72 ILE A O 1
ATOM 579 N N . PHE A 1 73 ? -0.579 -3.734 -7.009 1.00 92.50 73 PHE A N 1
ATOM 580 C CA . PHE A 1 73 ? 0.195 -4.980 -7.049 1.00 92.50 73 PHE A CA 1
ATOM 581 C C . PHE A 1 73 ? 0.108 -5.739 -8.382 1.00 92.50 73 PHE A C 1
ATOM 583 O O . PHE A 1 73 ? 0.991 -6.541 -8.677 1.00 92.50 73 PHE A O 1
ATOM 590 N N . LEU A 1 74 ? -0.907 -5.482 -9.219 1.00 86.81 74 LEU A N 1
ATOM 591 C CA . LEU A 1 74 ? -0.966 -6.043 -10.577 1.00 86.81 74 LEU A CA 1
ATOM 592 C C . LEU A 1 74 ? 0.107 -5.456 -11.505 1.00 86.81 74 LEU A C 1
ATOM 594 O O . LEU A 1 74 ? 0.439 -6.080 -12.513 1.00 86.81 74 LEU A O 1
ATOM 598 N N . PHE A 1 75 ? 0.606 -4.260 -11.191 1.00 85.12 75 PHE A N 1
ATOM 599 C CA . PHE A 1 75 ? 1.596 -3.530 -11.985 1.00 85.12 75 PHE A CA 1
ATOM 600 C C . PHE A 1 75 ? 2.972 -3.506 -11.315 1.00 85.12 75 PHE A C 1
ATOM 602 O O . PHE A 1 75 ? 3.988 -3.627 -11.991 1.00 85.12 75 PHE A O 1
ATOM 609 N N . ASP A 1 76 ? 2.998 -3.359 -9.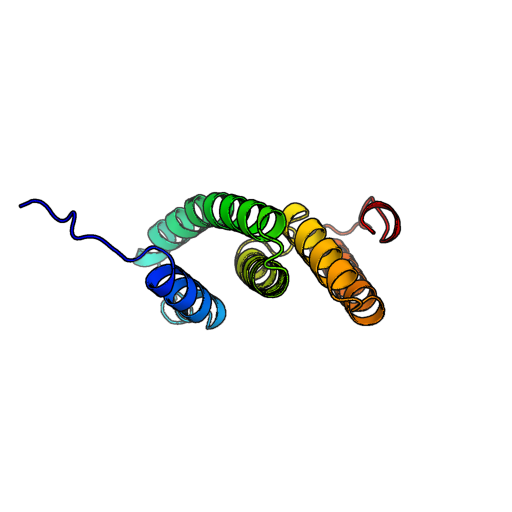992 1.00 88.81 76 ASP A N 1
ATOM 610 C CA . ASP A 1 76 ? 4.201 -3.304 -9.170 1.00 88.81 76 ASP A CA 1
ATOM 611 C C . ASP A 1 76 ? 4.001 -4.174 -7.913 1.00 88.81 76 ASP A C 1
ATOM 613 O O . ASP A 1 76 ? 3.497 -3.691 -6.892 1.00 88.81 76 ASP A O 1
ATOM 617 N N . PRO A 1 77 ? 4.341 -5.476 -7.974 1.00 91.75 77 PRO A N 1
ATOM 618 C CA . PRO A 1 77 ? 4.104 -6.416 -6.878 1.00 91.75 77 PRO A CA 1
ATOM 619 C C . PRO A 1 77 ? 4.950 -6.122 -5.632 1.00 91.75 77 PRO A C 1
ATOM 621 O O . PRO A 1 77 ? 4.619 -6.610 -4.556 1.00 91.75 77 PRO A O 1
ATOM 624 N N . LEU A 1 78 ? 6.013 -5.318 -5.758 1.00 95.38 78 LEU A N 1
ATOM 625 C CA . LEU A 1 78 ? 6.899 -4.935 -4.656 1.00 95.38 78 LEU A CA 1
ATOM 626 C C . LEU A 1 78 ? 6.640 -3.508 -4.156 1.00 95.38 78 LEU A C 1
ATOM 628 O O . LEU A 1 78 ? 7.482 -2.922 -3.477 1.00 95.38 78 LEU A O 1
ATOM 632 N N . ASN A 1 79 ? 5.475 -2.933 -4.464 1.00 95.38 79 ASN A N 1
ATOM 633 C CA . ASN A 1 79 ? 5.167 -1.569 -4.065 1.00 95.38 79 ASN A CA 1
ATOM 634 C C . ASN A 1 79 ? 4.928 -1.439 -2.547 1.00 95.38 79 ASN A C 1
ATOM 636 O O . ASN A 1 79 ? 3.840 -1.721 -2.038 1.00 95.38 79 ASN A O 1
ATOM 640 N N . GLU A 1 80 ? 5.928 -0.945 -1.818 1.00 96.62 80 GLU A N 1
ATOM 641 C CA . GLU A 1 80 ? 5.862 -0.783 -0.358 1.00 96.62 80 GLU A CA 1
ATOM 642 C C . GLU A 1 80 ? 4.785 0.218 0.090 1.00 96.62 80 GLU A C 1
ATOM 644 O O . GLU A 1 80 ? 4.130 0.013 1.111 1.00 96.62 80 GLU A O 1
ATOM 649 N N . ASN A 1 81 ? 4.533 1.278 -0.687 1.00 96.44 81 ASN A N 1
ATOM 650 C CA . ASN A 1 81 ? 3.487 2.252 -0.358 1.00 96.44 81 ASN A CA 1
ATOM 651 C C . ASN A 1 81 ? 2.094 1.607 -0.396 1.00 96.44 81 ASN A C 1
ATOM 653 O O . ASN A 1 81 ? 1.285 1.843 0.504 1.00 96.44 81 ASN A O 1
ATOM 657 N N . ALA A 1 82 ? 1.822 0.772 -1.404 1.00 97.44 82 ALA A N 1
ATOM 658 C CA . ALA A 1 82 ? 0.576 0.016 -1.495 1.00 97.44 82 ALA A CA 1
ATOM 659 C C . ALA A 1 82 ? 0.418 -0.943 -0.307 1.00 97.44 82 ALA A C 1
ATOM 661 O O . ALA A 1 82 ? -0.641 -0.947 0.323 1.00 97.44 82 ALA A O 1
ATOM 662 N N . LEU A 1 83 ? 1.484 -1.665 0.066 1.00 98.50 83 LEU A N 1
ATOM 663 C CA . LEU A 1 83 ? 1.493 -2.524 1.256 1.00 98.50 83 LEU A CA 1
ATOM 664 C C . LEU A 1 83 ? 1.158 -1.728 2.521 1.00 98.50 83 LEU A C 1
ATOM 666 O O . LEU A 1 83 ? 0.282 -2.118 3.291 1.00 98.50 83 LEU A O 1
ATOM 670 N N . PHE A 1 84 ? 1.823 -0.594 2.739 1.00 98.38 84 PHE A N 1
ATOM 671 C CA . PHE A 1 84 ? 1.646 0.196 3.957 1.00 98.38 84 PHE A CA 1
ATOM 672 C C . PHE A 1 84 ? 0.204 0.682 4.099 1.00 98.38 84 PHE A C 1
ATOM 674 O O . PHE A 1 84 ? -0.349 0.682 5.201 1.00 98.38 84 PHE A O 1
ATOM 681 N N . MET A 1 85 ? -0.412 1.101 2.995 1.00 98.50 85 MET A N 1
ATOM 682 C CA . MET A 1 85 ? -1.799 1.554 3.000 1.00 98.50 85 MET A CA 1
ATOM 683 C C . MET A 1 85 ? -2.787 0.393 3.165 1.00 98.50 85 MET A C 1
ATOM 685 O O . MET A 1 85 ? -3.741 0.543 3.929 1.00 98.50 85 MET A O 1
ATOM 689 N N . GLU A 1 86 ? -2.552 -0.761 2.526 1.00 98.62 86 GLU A N 1
ATOM 690 C CA . GLU A 1 86 ? -3.381 -1.966 2.693 1.00 98.62 86 GLU A CA 1
ATOM 691 C C . GLU A 1 86 ? -3.411 -2.403 4.164 1.00 98.62 86 GLU A C 1
ATOM 693 O O . GLU A 1 86 ? -4.484 -2.517 4.758 1.00 98.62 86 GLU A O 1
ATOM 698 N N . ILE A 1 87 ? -2.240 -2.559 4.790 1.00 98.75 87 ILE A N 1
ATOM 699 C CA . ILE A 1 87 ? -2.131 -3.003 6.185 1.00 98.75 87 ILE A CA 1
ATOM 700 C C . ILE A 1 87 ? -2.810 -2.016 7.140 1.00 98.75 87 ILE A C 1
ATOM 702 O O . ILE A 1 87 ? -3.618 -2.428 7.977 1.00 98.75 87 ILE A O 1
ATOM 706 N N . LYS A 1 88 ? -2.562 -0.708 6.988 1.00 98.62 88 LYS A N 1
ATOM 707 C CA . LYS A 1 88 ? -3.199 0.322 7.828 1.00 98.62 88 LYS A CA 1
ATOM 708 C C . LYS A 1 88 ? -4.719 0.340 7.670 1.00 98.62 88 LYS A C 1
ATOM 710 O O . LYS A 1 88 ? -5.436 0.475 8.662 1.00 98.62 88 LYS A O 1
ATOM 715 N N . ALA A 1 89 ? -5.224 0.174 6.447 1.00 98.69 89 ALA A N 1
ATOM 716 C CA . ALA A 1 89 ? -6.656 0.085 6.181 1.00 98.69 89 ALA A CA 1
ATOM 717 C C . ALA A 1 89 ? -7.285 -1.156 6.835 1.00 98.69 89 ALA A C 1
ATOM 719 O O . ALA A 1 89 ? -8.321 -1.054 7.492 1.00 98.69 89 ALA A O 1
ATOM 720 N N . MET A 1 90 ? -6.640 -2.319 6.720 1.00 98.75 90 MET A N 1
ATOM 721 C CA . MET A 1 90 ? -7.116 -3.566 7.326 1.00 98.75 90 MET A CA 1
ATOM 722 C C . MET A 1 90 ? -7.143 -3.493 8.856 1.00 98.75 90 MET A C 1
ATOM 724 O O . MET A 1 90 ? -8.117 -3.922 9.477 1.00 98.75 90 MET A O 1
ATOM 728 N N . ILE A 1 91 ? -6.122 -2.899 9.479 1.00 98.50 91 ILE A N 1
ATOM 729 C CA . ILE A 1 91 ? -6.091 -2.681 10.932 1.00 98.50 91 ILE A CA 1
ATOM 730 C C . ILE A 1 91 ? -7.234 -1.756 11.364 1.00 98.50 91 ILE A C 1
ATOM 732 O O . ILE A 1 91 ? -7.936 -2.068 12.330 1.00 98.50 91 ILE A O 1
ATOM 736 N N . ALA A 1 92 ? -7.490 -0.670 10.626 1.00 98.44 92 ALA A N 1
ATOM 737 C CA . ALA A 1 92 ? -8.610 0.231 10.905 1.00 98.44 92 ALA A CA 1
ATOM 738 C C . ALA A 1 92 ? -9.979 -0.475 10.814 1.00 98.44 92 ALA A C 1
ATOM 740 O O . ALA A 1 92 ? -10.896 -0.163 11.577 1.00 98.44 92 ALA A O 1
ATOM 741 N N . LEU A 1 93 ? -10.098 -1.482 9.944 1.00 98.38 93 LEU A N 1
ATOM 742 C CA . LEU A 1 93 ? -11.269 -2.356 9.820 1.00 98.38 93 LEU A CA 1
ATOM 743 C C . LEU A 1 93 ? -11.291 -3.527 10.821 1.00 98.38 93 LEU A C 1
ATOM 745 O O . LEU A 1 93 ? -12.199 -4.355 10.770 1.00 98.38 93 LEU A O 1
ATOM 749 N N . LYS A 1 94 ? -10.337 -3.588 11.761 1.00 98.44 94 LYS A N 1
ATOM 750 C CA . LYS A 1 94 ? -10.180 -4.661 12.762 1.00 98.44 94 LYS A CA 1
ATOM 751 C C . LYS A 1 94 ? -9.874 -6.042 12.158 1.00 98.44 94 LYS A C 1
ATOM 753 O O . LYS A 1 94 ? -10.143 -7.061 12.789 1.00 98.44 94 LYS A O 1
ATOM 758 N N . MET A 1 95 ? -9.263 -6.078 10.975 1.00 98.25 95 MET A N 1
ATOM 759 C CA . MET A 1 95 ? -8.871 -7.287 10.234 1.00 98.25 95 MET A CA 1
ATOM 760 C C . MET A 1 95 ? -7.393 -7.647 10.477 1.00 98.25 95 MET A C 1
ATOM 762 O O . MET A 1 95 ? -6.601 -7.788 9.545 1.00 98.25 95 MET A O 1
ATOM 766 N N . LEU A 1 96 ? -6.976 -7.720 11.747 1.00 98.00 96 LEU A N 1
ATOM 767 C CA . LEU A 1 96 ? -5.557 -7.863 12.111 1.00 98.00 96 LEU A CA 1
ATOM 768 C C . LEU A 1 96 ? -4.941 -9.184 11.619 1.00 98.00 96 LEU A C 1
ATOM 770 O O . LEU A 1 96 ? -3.781 -9.215 11.209 1.00 98.00 96 LEU A O 1
ATOM 774 N N . GLN A 1 97 ? -5.705 -10.277 11.659 1.00 97.88 97 GLN A N 1
ATOM 775 C CA . GLN A 1 97 ? -5.205 -11.592 11.254 1.00 97.88 97 GLN A CA 1
ATOM 776 C C . GLN A 1 97 ? -4.973 -11.643 9.745 1.00 97.88 97 GLN A C 1
ATOM 778 O O . GLN A 1 97 ? -3.925 -12.095 9.289 1.00 97.88 97 GLN A O 1
ATOM 783 N N . GLU A 1 98 ? -5.919 -11.119 8.974 1.00 98.31 98 GLU A N 1
ATOM 784 C CA . GLU A 1 98 ? -5.826 -11.007 7.527 1.00 98.31 98 GLU A CA 1
ATOM 785 C C . GLU A 1 98 ? -4.684 -10.069 7.123 1.00 98.31 98 GLU A C 1
ATOM 787 O O . GLU A 1 98 ? -3.951 -10.383 6.189 1.00 98.31 98 GLU A O 1
ATOM 792 N N . ALA A 1 99 ? -4.474 -8.967 7.853 1.00 98.56 99 ALA A N 1
ATOM 793 C CA . ALA A 1 99 ? -3.356 -8.054 7.616 1.00 98.56 99 ALA A CA 1
ATOM 794 C C . ALA A 1 99 ? -2.001 -8.764 7.786 1.00 98.56 99 ALA A C 1
ATOM 796 O O . ALA A 1 99 ? -1.119 -8.637 6.937 1.00 98.56 99 ALA A O 1
ATOM 797 N N . ARG A 1 100 ? -1.843 -9.584 8.835 1.00 98.50 100 ARG A N 1
ATOM 798 C CA . ARG A 1 100 ? -0.621 -10.385 9.029 1.00 98.50 100 ARG A CA 1
ATOM 799 C C . ARG A 1 100 ? -0.397 -11.380 7.890 1.00 98.50 100 ARG A C 1
ATOM 801 O O . ARG A 1 100 ? 0.736 -11.528 7.442 1.00 98.50 100 ARG A O 1
ATOM 808 N N . ILE A 1 101 ? -1.458 -12.021 7.397 1.00 98.44 101 ILE A N 1
ATOM 809 C CA . ILE A 1 101 ? -1.374 -12.930 6.242 1.00 98.44 101 ILE A CA 1
ATOM 810 C C . ILE A 1 101 ? -0.936 -12.165 4.983 1.00 98.44 101 ILE A C 1
ATOM 812 O O . ILE A 1 101 ? -0.036 -12.619 4.279 1.00 98.44 101 ILE A O 1
ATOM 816 N N . ARG A 1 102 ? -1.521 -10.990 4.709 1.00 98.12 102 ARG A N 1
ATOM 817 C CA . ARG A 1 102 ? -1.140 -10.145 3.561 1.00 98.12 102 ARG A CA 1
ATOM 818 C C . ARG A 1 102 ? 0.331 -9.738 3.621 1.00 98.12 102 ARG A C 1
ATOM 820 O O . ARG A 1 102 ? 1.045 -9.924 2.639 1.00 98.12 102 ARG A O 1
ATOM 827 N N . PHE A 1 103 ? 0.807 -9.294 4.783 1.00 98.62 103 PHE A N 1
ATOM 828 C CA . PHE A 1 103 ? 2.214 -8.949 4.986 1.00 98.62 103 PHE A CA 1
ATOM 829 C C . PHE A 1 103 ? 3.155 -10.139 4.753 1.00 98.62 103 PHE A C 1
ATOM 831 O O . PHE A 1 103 ? 4.164 -10.004 4.069 1.00 98.62 103 PHE A O 1
ATOM 838 N N . GLN A 1 104 ? 2.822 -11.321 5.280 1.00 98.38 104 GLN A N 1
ATOM 839 C CA . GLN A 1 104 ? 3.633 -12.529 5.082 1.00 98.38 104 GLN A CA 1
ATOM 840 C C . GLN A 1 104 ? 3.714 -12.940 3.607 1.00 98.38 104 GLN A C 1
ATOM 842 O O . GLN A 1 104 ? 4.784 -13.334 3.136 1.00 98.38 104 GLN A O 1
ATOM 847 N N . ASN A 1 105 ? 2.606 -12.817 2.872 1.00 97.94 105 ASN A N 1
ATOM 848 C CA . ASN A 1 105 ? 2.586 -13.073 1.434 1.00 97.94 105 ASN A CA 1
ATOM 849 C C . ASN A 1 105 ? 3.488 -12.083 0.686 1.00 97.94 105 ASN A C 1
ATOM 851 O O . ASN A 1 105 ? 4.289 -12.510 -0.140 1.00 97.94 105 ASN A O 1
ATOM 855 N N . PHE A 1 106 ? 3.417 -10.790 1.019 1.00 98.25 106 PHE A N 1
ATOM 856 C CA . PHE A 1 106 ? 4.291 -9.772 0.433 1.00 98.25 106 PHE A CA 1
ATOM 857 C C . PHE A 1 106 ? 5.769 -10.043 0.735 1.00 98.25 106 PHE A C 1
ATOM 859 O O . PHE A 1 106 ? 6.586 -10.041 -0.176 1.00 98.25 106 PHE A O 1
ATOM 866 N N . ALA A 1 107 ? 6.124 -10.336 1.990 1.00 98.19 107 ALA A N 1
ATOM 867 C CA . ALA A 1 107 ? 7.504 -10.639 2.372 1.00 98.19 107 ALA A CA 1
ATOM 868 C C . ALA A 1 107 ? 8.051 -11.880 1.641 1.00 98.19 107 ALA A C 1
ATOM 870 O O . ALA A 1 107 ? 9.213 -11.906 1.236 1.00 98.19 107 ALA A O 1
ATOM 871 N N . SER A 1 108 ? 7.202 -12.893 1.432 1.00 97.88 108 SER A N 1
ATOM 872 C CA . SER A 1 108 ? 7.558 -14.083 0.651 1.00 97.88 108 SER A CA 1
ATOM 873 C C . SER A 1 108 ? 7.816 -13.736 -0.817 1.00 97.88 108 SER A C 1
ATOM 875 O O . SER A 1 108 ? 8.811 -14.181 -1.383 1.00 97.88 108 SER A O 1
ATOM 877 N N . GLU A 1 109 ? 6.956 -12.914 -1.422 1.00 96.75 109 GLU A N 1
ATOM 878 C CA . GLU A 1 109 ? 7.112 -12.472 -2.811 1.00 96.75 109 GLU A CA 1
ATOM 879 C C . GLU A 1 109 ? 8.337 -11.567 -2.997 1.00 96.75 109 GLU A C 1
ATOM 881 O O . GLU A 1 109 ? 9.117 -11.762 -3.928 1.00 96.75 109 GLU A O 1
ATOM 886 N N . TYR A 1 110 ? 8.577 -10.648 -2.058 1.00 98.00 110 TYR A N 1
ATOM 887 C CA . TYR A 1 110 ? 9.781 -9.821 -2.019 1.00 98.00 110 TYR A CA 1
ATOM 888 C C . TYR A 1 110 ? 11.039 -10.684 -2.016 1.00 98.00 110 TYR A C 1
ATOM 890 O O . TYR A 1 110 ? 11.916 -10.494 -2.859 1.00 98.00 110 TYR A O 1
ATOM 898 N N . ARG A 1 111 ? 11.105 -11.695 -1.141 1.00 97.19 111 ARG A N 1
ATOM 899 C CA . ARG A 1 111 ? 12.242 -12.619 -1.100 1.00 97.19 111 ARG A CA 1
ATOM 900 C C . ARG A 1 111 ? 12.406 -13.402 -2.398 1.00 97.19 111 ARG A C 1
ATOM 902 O O . ARG A 1 111 ? 13.536 -13.594 -2.846 1.00 97.19 111 ARG A O 1
ATOM 909 N N . ASN A 1 112 ? 11.307 -13.841 -3.007 1.00 97.25 112 ASN A N 1
ATOM 910 C CA . ASN A 1 112 ? 11.345 -14.559 -4.280 1.00 97.25 112 ASN A CA 1
ATOM 911 C C . ASN A 1 112 ? 11.930 -13.700 -5.412 1.00 97.25 112 ASN A C 1
ATOM 913 O O . ASN A 1 112 ? 12.690 -14.219 -6.227 1.00 97.25 112 ASN A O 1
ATOM 917 N N . ILE A 1 113 ? 11.590 -12.409 -5.461 1.00 95.56 113 ILE A N 1
ATOM 918 C CA . ILE A 1 113 ? 12.011 -11.496 -6.532 1.00 95.56 113 ILE A CA 1
ATOM 919 C C . ILE A 1 113 ? 13.406 -10.907 -6.269 1.00 95.56 113 ILE A C 1
ATOM 921 O O . ILE A 1 113 ? 14.237 -10.876 -7.176 1.00 95.56 113 ILE A O 1
ATOM 925 N N . MET A 1 114 ? 13.677 -10.449 -5.045 1.00 96.69 114 MET A N 1
ATOM 926 C CA . MET A 1 114 ? 14.905 -9.722 -4.689 1.00 96.69 114 MET A CA 1
ATOM 927 C C . MET A 1 114 ? 16.032 -10.645 -4.211 1.00 96.69 114 MET A C 1
ATOM 929 O O . MET A 1 114 ? 17.198 -10.259 -4.231 1.00 96.69 114 MET A O 1
ATOM 933 N N . GLY A 1 115 ? 15.712 -11.875 -3.799 1.00 97.19 115 GLY A N 1
ATOM 934 C CA . GLY A 1 115 ? 16.685 -12.840 -3.279 1.00 97.19 115 GLY A CA 1
ATOM 935 C C . GLY A 1 115 ? 17.142 -12.570 -1.841 1.00 97.19 115 GLY A C 1
ATOM 936 O O . GLY A 1 115 ? 18.017 -13.275 -1.339 1.00 97.19 115 GLY A O 1
ATOM 937 N N . GLU A 1 116 ? 16.543 -11.591 -1.165 1.00 97.19 116 GLU A N 1
ATOM 938 C CA . GLU A 1 116 ? 16.847 -11.194 0.211 1.00 97.19 116 GLU A CA 1
ATOM 939 C C . GLU A 1 116 ? 15.569 -10.956 1.024 1.00 97.19 116 GLU A C 1
ATOM 941 O O . GLU A 1 116 ? 14.476 -10.841 0.473 1.00 97.19 116 GLU A O 1
ATOM 946 N N . ASP A 1 117 ? 15.699 -10.925 2.349 1.00 97.06 117 ASP A N 1
ATOM 947 C CA . ASP A 1 117 ? 14.565 -10.674 3.238 1.00 97.06 117 ASP A CA 1
ATOM 948 C C . ASP A 1 117 ? 14.115 -9.211 3.195 1.00 97.06 117 ASP A C 1
ATOM 950 O O . ASP A 1 117 ? 14.925 -8.298 3.031 1.00 97.06 117 ASP A O 1
ATOM 954 N N . LEU A 1 118 ? 12.810 -8.996 3.386 1.00 96.94 118 LEU A N 1
ATOM 955 C CA . LEU A 1 118 ? 12.230 -7.662 3.507 1.00 96.94 118 LEU A CA 1
ATOM 956 C C . LEU A 1 118 ? 12.880 -6.913 4.692 1.00 96.94 118 LEU A C 1
ATOM 958 O O . LEU A 1 118 ? 13.006 -7.494 5.774 1.00 96.94 118 LEU A O 1
ATOM 962 N N . PRO A 1 119 ? 13.282 -5.637 4.534 1.00 96.81 119 PRO A N 1
ATOM 963 C CA . PRO A 1 119 ? 14.110 -4.947 5.526 1.00 96.81 119 PRO A CA 1
ATOM 964 C C . PRO A 1 119 ? 13.345 -4.453 6.766 1.00 96.81 119 PRO A C 1
ATOM 966 O O . PRO A 1 119 ? 13.958 -3.890 7.672 1.00 96.81 119 PRO A O 1
ATOM 969 N N . PHE A 1 120 ? 12.028 -4.650 6.821 1.00 97.25 120 PHE A N 1
ATOM 970 C CA . PHE A 1 120 ? 11.154 -4.265 7.930 1.00 97.25 120 PHE A CA 1
ATOM 971 C C . PHE A 1 120 ? 10.174 -5.395 8.269 1.00 97.25 120 PHE A C 1
ATOM 973 O O . PHE A 1 120 ? 9.939 -6.308 7.474 1.00 97.25 120 PHE A O 1
ATOM 980 N N . ASN A 1 121 ? 9.604 -5.341 9.469 1.00 97.56 121 ASN A N 1
ATOM 981 C CA . ASN A 1 121 ? 8.620 -6.296 9.973 1.00 97.56 121 ASN A CA 1
ATOM 982 C C . ASN A 1 121 ? 7.199 -5.694 9.975 1.00 97.56 121 ASN A C 1
ATOM 984 O O . ASN A 1 121 ? 6.976 -4.551 9.580 1.00 97.56 121 ASN A O 1
ATOM 988 N N . PHE A 1 122 ? 6.211 -6.489 10.390 1.00 97.81 122 PHE A N 1
ATOM 989 C CA . PHE A 1 122 ? 4.810 -6.064 10.40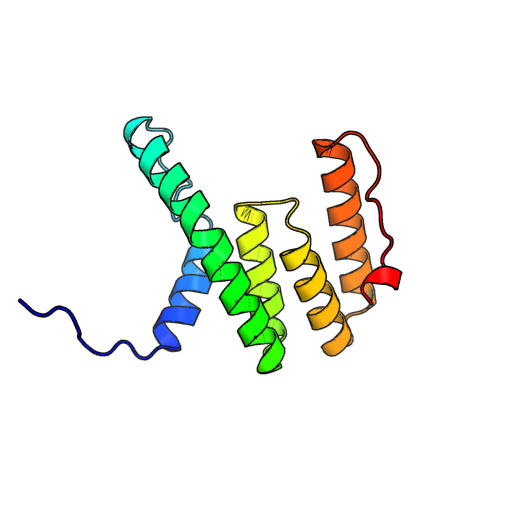9 1.00 97.81 122 PHE A CA 1
ATOM 990 C C . PHE A 1 122 ? 4.565 -4.920 11.404 1.00 97.81 122 PHE A C 1
ATOM 992 O O . PHE A 1 122 ? 3.794 -4.002 11.127 1.00 97.81 122 PHE A O 1
ATOM 999 N N . GLU A 1 123 ? 5.223 -4.973 12.560 1.00 97.25 123 GLU A N 1
ATOM 1000 C CA . GLU A 1 123 ? 5.107 -3.997 13.641 1.00 97.25 123 GLU A CA 1
ATOM 1001 C C . GLU A 1 123 ? 5.668 -2.614 13.266 1.00 97.25 123 GLU A C 1
ATOM 1003 O O . GLU A 1 123 ? 5.265 -1.625 13.871 1.00 97.25 123 GLU A O 1
ATOM 1008 N N . ASP A 1 124 ? 6.516 -2.518 12.239 1.00 97.38 124 ASP A N 1
ATOM 1009 C CA . ASP A 1 124 ? 6.990 -1.235 11.700 1.00 97.38 124 ASP A CA 1
ATOM 1010 C C . ASP A 1 124 ? 5.891 -0.470 10.922 1.00 97.38 124 ASP A C 1
ATOM 1012 O O . ASP A 1 124 ? 6.001 0.740 10.707 1.00 97.38 124 ASP A O 1
ATOM 1016 N N . ILE A 1 125 ? 4.824 -1.161 10.494 1.00 95.88 125 ILE A N 1
ATOM 1017 C CA . ILE A 1 125 ? 3.700 -0.589 9.727 1.00 95.88 125 ILE A CA 1
ATOM 1018 C C . ILE A 1 125 ? 2.452 -0.378 10.597 1.00 95.88 125 ILE A C 1
ATOM 1020 O O . ILE A 1 125 ? 1.708 0.586 10.364 1.00 95.88 125 ILE A O 1
ATOM 1024 N N . ALA A 1 126 ? 2.205 -1.331 11.504 1.00 86.94 126 ALA A N 1
ATOM 1025 C CA . ALA A 1 126 ? 0.955 -1.533 12.238 1.00 86.94 126 ALA A CA 1
ATOM 1026 C C . ALA A 1 126 ? 0.567 -0.403 13.207 1.00 86.94 126 ALA A C 1
ATOM 1028 O O . ALA A 1 126 ? 1.458 0.277 13.758 1.00 86.94 126 ALA A O 1
#

pLDDT: mean 82.24, std 20.08, range [33.03, 98.75]

Sequence (126 aa):
MKLTSSINNTENRDELIHLLRRGKFLQGTNQPIFDSTKADLEKNITPLLITEIYQSMEKHAYNDSIALAEVIFLFDPLNENALFMEIKAMIALKMLQEARIRFQNFASEYRNIMGEDLPFNFEDIA

Radius of gyration: 16.42 Å; chains: 1; bounding box: 36×35×45 Å

Foldseek 3Di:
DDPPDDDPPPVVVVVVLVVLLVVPVPPPDPDPVCVVVVVVCLVPVLVVLLVVLVVCVVVLVLVVNLSSLVSSCVSPVLDVSSLLSNLVSCVVVVNNVVNQVSQVVSQVVCCVVVVDGDPDDSVVRD